Protein AF-A0A967KKP3-F1 (afdb_monomer)

Mean predicted aligned error: 10.69 Å

pLDDT: mean 86.2, std 10.42, range [55.84, 96.88]

Sequence (82 aa):
MTKKQSILLSIAVALMFSLLFFIIFGEHGFIDLNSLKAEQNRLTEENEQLTQKNLTLSVEIDRLKHDPHYIESVARQELGMV

Se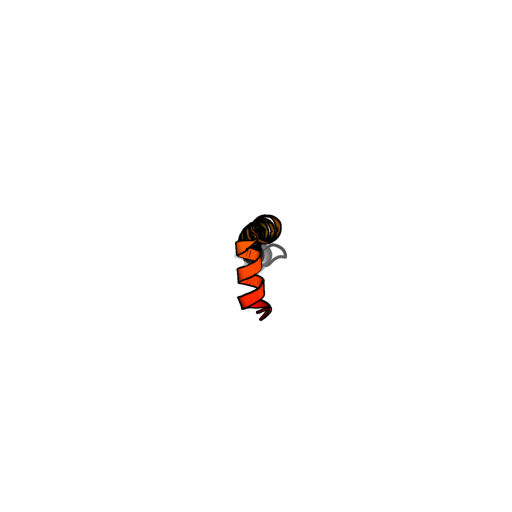condary structure (DSSP, 8-state):
--HHHHHHHHHHHHHHHHHHHHHHHSTT-HHHHHHHHHHHHHHHHHHHHHHHHHHHHHHHHHHHHH-HHHHHHHHHHTS---

Structure (mmCIF, N/CA/C/O backbone):
data_AF-A0A967KKP3-F1
#
_entry.id   AF-A0A967KKP3-F1
#
loop_
_atom_site.group_PDB
_atom_site.id
_atom_site.type_symbol
_atom_site.label_atom_id
_atom_site.label_alt_id
_atom_site.label_comp_id
_atom_site.label_asym_id
_atom_site.label_entity_id
_atom_site.label_seq_id
_atom_site.pdbx_PDB_ins_code
_atom_site.Cartn_x
_atom_site.Cartn_y
_atom_site.Cartn_z
_atom_site.occupancy
_atom_site.B_iso_or_equiv
_atom_site.auth_seq_id
_atom_site.auth_comp_id
_atom_site.auth_asym_id
_atom_site.auth_atom_id
_atom_site.pdbx_PDB_model_num
ATOM 1 N N . MET A 1 1 ? 31.536 4.082 -49.142 1.00 57.16 1 MET A N 1
ATOM 2 C CA . MET A 1 1 ? 31.633 2.999 -48.137 1.00 57.16 1 MET A CA 1
ATOM 3 C C . MET A 1 1 ? 31.462 1.665 -48.834 1.00 57.16 1 MET A C 1
ATOM 5 O O . MET A 1 1 ? 30.613 1.560 -49.713 1.00 57.16 1 MET A O 1
ATOM 9 N N . THR A 1 2 ? 32.277 0.664 -48.510 1.00 76.81 2 THR A N 1
ATOM 10 C CA . THR A 1 2 ? 32.113 -0.669 -49.113 1.00 76.81 2 THR A CA 1
ATOM 11 C C . THR A 1 2 ? 30.844 -1.320 -48.551 1.00 76.81 2 THR A C 1
ATOM 13 O O . THR A 1 2 ? 30.520 -1.123 -47.380 1.00 76.81 2 THR A O 1
ATOM 16 N N . LYS A 1 3 ? 30.094 -2.089 -49.357 1.00 78.69 3 LYS A N 1
ATOM 17 C CA . LYS A 1 3 ? 28.819 -2.714 -48.927 1.00 78.69 3 LYS A CA 1
ATOM 18 C C . LYS A 1 3 ? 28.947 -3.490 -47.603 1.00 78.69 3 LYS A C 1
ATOM 20 O O . LYS A 1 3 ? 28.026 -3.488 -46.796 1.00 78.69 3 LYS A O 1
ATOM 25 N N . LYS A 1 4 ? 30.123 -4.077 -47.346 1.00 78.94 4 LYS A N 1
ATOM 26 C CA . LYS A 1 4 ? 30.464 -4.777 -46.097 1.00 78.94 4 LYS A CA 1
ATOM 27 C C . LYS A 1 4 ? 30.476 -3.855 -44.869 1.00 78.94 4 LYS A C 1
ATOM 29 O O . LYS A 1 4 ? 29.961 -4.239 -43.828 1.00 78.94 4 LYS A O 1
ATOM 34 N N . GLN A 1 5 ? 31.010 -2.638 -44.995 1.00 84.81 5 GLN A N 1
ATOM 35 C CA . GLN A 1 5 ? 31.029 -1.653 -43.905 1.00 84.81 5 GLN A CA 1
ATOM 36 C C . GLN A 1 5 ? 29.618 -1.188 -43.540 1.00 84.81 5 GLN A C 1
ATOM 38 O O . GLN A 1 5 ? 29.318 -1.063 -42.361 1.00 84.81 5 GLN A O 1
ATOM 43 N N . SER A 1 6 ? 28.740 -0.996 -44.530 1.00 80.56 6 SER A N 1
ATOM 44 C CA . SER A 1 6 ? 27.344 -0.616 -44.275 1.00 80.56 6 SER A CA 1
ATOM 45 C C . SER A 1 6 ? 26.583 -1.703 -43.512 1.00 80.56 6 SER A C 1
ATOM 47 O O . SER A 1 6 ? 25.843 -1.380 -42.593 1.00 80.56 6 SER A O 1
ATOM 49 N N . ILE A 1 7 ? 26.789 -2.981 -43.857 1.00 90.44 7 ILE A N 1
ATOM 50 C CA . ILE A 1 7 ? 26.146 -4.118 -43.176 1.00 90.44 7 ILE A CA 1
ATOM 51 C C . ILE A 1 7 ? 26.613 -4.218 -41.720 1.00 90.44 7 ILE A C 1
ATOM 53 O O . ILE A 1 7 ? 25.789 -4.364 -40.821 1.00 90.44 7 ILE A O 1
ATOM 57 N N . LEU A 1 8 ? 27.921 -4.091 -41.474 1.00 90.94 8 LEU A N 1
ATOM 58 C CA . LEU A 1 8 ? 28.470 -4.107 -40.114 1.00 90.94 8 LEU A CA 1
ATOM 59 C C . LEU A 1 8 ? 27.911 -2.964 -39.260 1.00 90.94 8 LEU A C 1
ATOM 61 O O .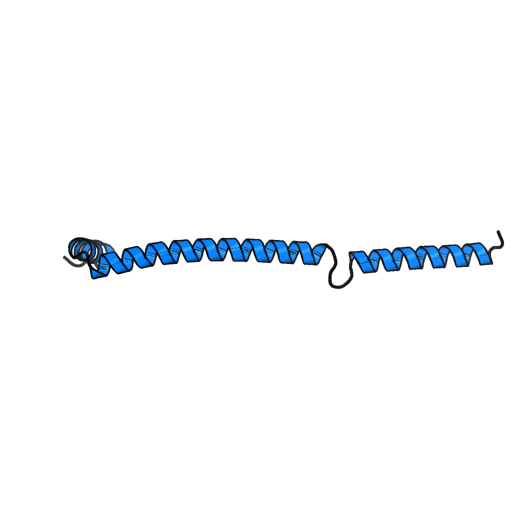 LEU A 1 8 ? 27.573 -3.172 -38.098 1.00 90.94 8 LEU A O 1
ATOM 65 N N . LEU A 1 9 ? 27.765 -1.776 -39.848 1.00 92.19 9 LEU A N 1
ATOM 66 C CA . LEU A 1 9 ? 27.225 -0.608 -39.157 1.00 92.19 9 LEU A CA 1
ATOM 67 C C . LEU A 1 9 ? 25.735 -0.792 -38.832 1.00 92.19 9 LEU A C 1
ATOM 69 O O . LEU A 1 9 ? 25.317 -0.501 -37.716 1.00 92.19 9 LEU A O 1
ATOM 73 N N . SER A 1 10 ? 24.949 -1.365 -39.749 1.00 91.81 10 SER A N 1
ATOM 74 C CA . SER A 1 10 ? 23.547 -1.714 -39.488 1.00 91.81 10 SER A CA 1
ATOM 75 C C . SER A 1 10 ? 23.391 -2.749 -38.370 1.00 91.81 10 SER A C 1
ATOM 77 O O . SER A 1 10 ? 22.510 -2.596 -37.528 1.00 91.81 10 SER A O 1
ATOM 79 N N . ILE A 1 11 ? 24.256 -3.768 -38.317 1.00 94.31 11 ILE A N 1
ATOM 80 C CA . ILE A 1 11 ? 24.244 -4.771 -37.239 1.00 94.31 11 ILE A CA 1
ATOM 81 C C . ILE A 1 11 ? 24.603 -4.127 -35.897 1.00 94.31 11 ILE A 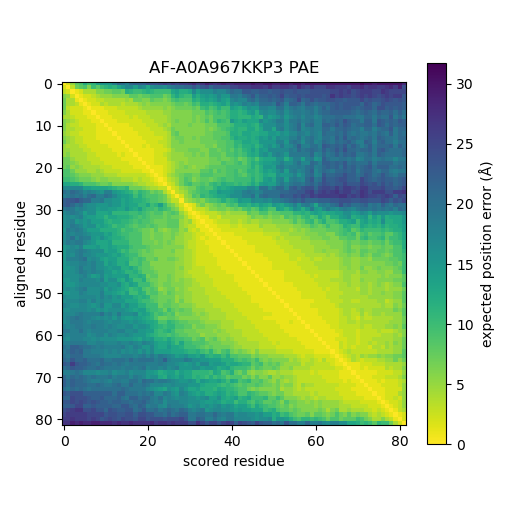C 1
ATOM 83 O O . ILE A 1 11 ? 23.928 -4.377 -34.903 1.00 94.31 11 ILE A O 1
ATOM 87 N N . ALA A 1 12 ? 25.623 -3.265 -35.864 1.00 93.81 12 ALA A N 1
ATOM 88 C CA . ALA A 1 12 ? 26.012 -2.552 -34.648 1.00 93.81 12 ALA A CA 1
ATOM 89 C C . ALA A 1 12 ? 24.875 -1.663 -34.118 1.00 93.81 12 ALA A C 1
ATOM 91 O O . ALA A 1 12 ? 24.596 -1.659 -32.921 1.00 93.81 12 ALA A O 1
ATOM 92 N N . VAL A 1 13 ? 24.173 -0.963 -35.012 1.00 95.06 13 VAL A N 1
ATOM 93 C CA . VAL A 1 13 ? 23.009 -0.143 -34.653 1.00 95.06 13 VAL A CA 1
ATOM 94 C C . VAL A 1 13 ? 21.861 -1.012 -34.134 1.00 95.06 13 VAL A C 1
ATOM 96 O O . VAL A 1 13 ? 21.287 -0.696 -33.096 1.00 95.06 13 VAL A O 1
ATOM 99 N N . ALA A 1 14 ? 21.556 -2.133 -34.792 1.00 94.62 14 ALA A N 1
ATOM 100 C CA . ALA A 1 14 ? 20.516 -3.058 -34.340 1.00 94.62 14 ALA A CA 1
ATOM 101 C C . ALA A 1 14 ? 20.826 -3.656 -32.956 1.00 94.62 14 ALA A C 1
ATOM 103 O O . ALA A 1 14 ? 19.945 -3.709 -32.099 1.00 94.62 14 ALA A O 1
ATOM 104 N N . LEU A 1 15 ? 22.081 -4.044 -32.707 1.00 94.38 15 LEU A N 1
ATOM 105 C CA . LEU A 1 15 ? 22.532 -4.524 -31.397 1.00 94.38 15 LEU A CA 1
ATOM 106 C C . LEU A 1 15 ? 22.407 -3.441 -30.321 1.00 94.38 15 LEU A C 1
ATOM 108 O O . LEU A 1 15 ? 21.934 -3.724 -29.223 1.00 94.38 15 LEU A O 1
ATOM 112 N N . MET A 1 16 ? 22.768 -2.197 -30.642 1.00 93.44 16 MET A N 1
ATOM 113 C CA . MET A 1 16 ? 22.617 -1.067 -29.725 1.00 93.44 16 MET A CA 1
ATOM 114 C C . MET A 1 16 ? 21.147 -0.837 -29.352 1.00 93.44 16 MET A C 1
ATOM 116 O O . MET A 1 16 ? 20.830 -0.704 -28.173 1.00 93.44 16 MET A O 1
ATOM 120 N N . PHE A 1 17 ? 20.235 -0.861 -30.328 1.00 92.56 17 PHE A N 1
ATOM 121 C CA . PHE A 1 17 ? 18.799 -0.748 -30.057 1.00 92.56 17 PHE A CA 1
ATOM 122 C C . PHE A 1 17 ? 18.257 -1.931 -29.254 1.00 92.56 17 PHE A C 1
ATOM 124 O O . PHE A 1 17 ? 17.459 -1.723 -28.345 1.00 92.56 17 PHE A O 1
ATOM 131 N N . SER A 1 18 ? 18.713 -3.154 -29.532 1.00 89.31 18 SER A N 1
ATOM 132 C CA . SER A 1 18 ? 18.327 -4.338 -28.759 1.00 89.31 18 SER A CA 1
ATOM 133 C C . SER A 1 18 ? 18.762 -4.234 -27.297 1.00 89.31 18 SER A C 1
ATOM 135 O O . SER A 1 18 ? 17.996 -4.602 -26.412 1.00 89.31 18 SER A O 1
ATOM 137 N N . LEU A 1 19 ? 19.966 -3.719 -27.030 1.00 86.81 19 LEU A N 1
ATOM 138 C CA . LEU A 1 19 ? 20.463 -3.489 -25.670 1.00 86.81 19 LEU A CA 1
ATOM 139 C C . LEU A 1 19 ? 19.653 -2.409 -24.949 1.00 86.81 19 LEU A C 1
ATOM 141 O O 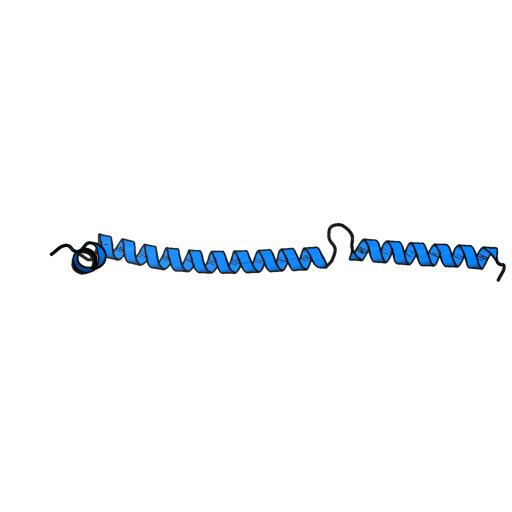. LEU A 1 19 ? 19.259 -2.608 -23.806 1.00 86.81 19 LEU A O 1
ATOM 145 N N . LEU A 1 20 ? 19.350 -1.295 -25.621 1.00 84.88 20 LEU A N 1
ATOM 146 C CA . LEU A 1 20 ? 18.500 -0.240 -25.060 1.00 84.88 20 LEU A CA 1
ATOM 147 C C . LEU A 1 20 ? 17.092 -0.756 -24.750 1.00 84.88 20 LEU A C 1
ATOM 149 O O . LEU A 1 20 ? 16.552 -0.469 -23.685 1.00 84.88 20 LEU A O 1
ATOM 153 N N . PHE A 1 21 ? 16.522 -1.563 -25.644 1.00 84.06 21 PHE A N 1
ATOM 154 C CA . PHE A 1 21 ? 15.236 -2.208 -25.417 1.00 84.06 21 PHE A CA 1
ATOM 155 C C . PHE A 1 21 ? 15.298 -3.145 -24.208 1.00 84.06 21 PHE A C 1
ATOM 157 O O . PHE A 1 21 ? 14.429 -3.084 -23.349 1.00 84.06 21 PHE A O 1
ATOM 164 N N . PHE A 1 22 ? 16.357 -3.947 -24.078 1.00 82.25 22 PHE A N 1
ATOM 165 C CA . PHE A 1 22 ? 16.541 -4.835 -22.930 1.00 82.25 22 PHE A CA 1
ATOM 166 C C . PHE A 1 22 ? 16.755 -4.079 -21.611 1.00 82.25 22 PHE A C 1
ATOM 168 O O . PHE A 1 22 ? 16.333 -4.552 -20.569 1.00 82.25 22 PHE A O 1
ATOM 175 N N . ILE A 1 23 ? 17.356 -2.888 -21.622 1.00 75.81 23 ILE A N 1
ATOM 176 C CA . ILE A 1 23 ? 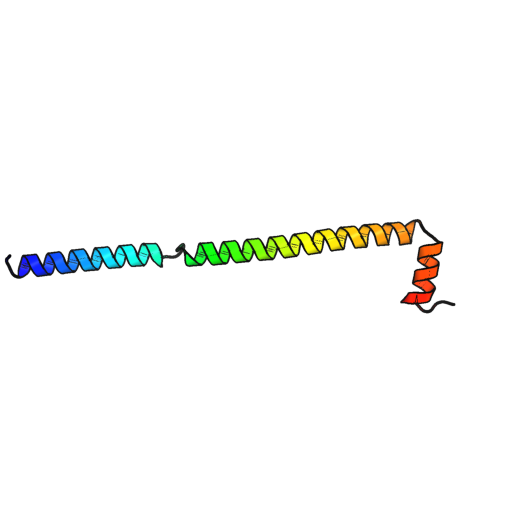17.472 -2.050 -20.414 1.00 75.81 23 ILE A CA 1
ATOM 177 C C . ILE A 1 23 ? 16.106 -1.478 -20.005 1.00 75.81 23 ILE A C 1
ATOM 179 O O . ILE A 1 23 ? 15.816 -1.358 -18.818 1.00 75.81 23 ILE A O 1
ATOM 183 N N . ILE A 1 24 ? 15.256 -1.135 -20.975 1.00 70.69 24 ILE A N 1
ATOM 184 C CA . ILE A 1 24 ? 13.915 -0.591 -20.716 1.00 70.69 24 ILE A CA 1
ATOM 185 C C . ILE A 1 24 ? 12.929 -1.698 -20.296 1.00 70.69 24 ILE A C 1
ATOM 187 O O . ILE A 1 24 ? 12.094 -1.462 -19.424 1.00 70.69 24 ILE A O 1
ATOM 191 N N . PHE A 1 25 ? 13.029 -2.886 -20.907 1.00 70.62 25 PHE A N 1
ATOM 192 C CA . PHE A 1 25 ? 12.093 -4.011 -20.751 1.00 70.62 25 PHE A CA 1
ATOM 193 C C . PHE A 1 25 ? 12.627 -5.207 -19.943 1.00 70.62 25 PHE A C 1
ATOM 195 O O . PHE A 1 25 ? 11.873 -6.144 -19.698 1.00 70.62 25 PHE A O 1
ATOM 202 N N . GLY A 1 26 ? 13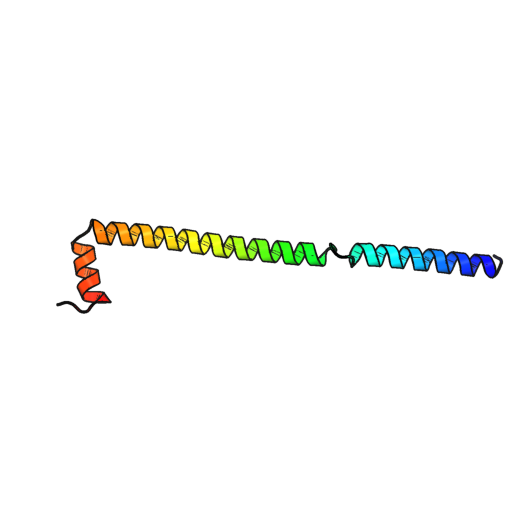.903 -5.228 -19.559 1.00 66.19 26 GLY A N 1
ATOM 203 C CA . GLY A 1 26 ? 14.487 -6.296 -18.742 1.00 66.19 26 GLY A CA 1
ATOM 204 C C . GLY A 1 26 ? 13.913 -6.302 -17.326 1.00 66.19 26 GLY A C 1
ATOM 205 O O . GLY A 1 26 ? 13.370 -5.294 -16.894 1.00 66.19 26 GLY A O 1
ATOM 206 N N . GLU A 1 27 ? 14.047 -7.433 -16.626 1.00 55.84 27 GLU A N 1
ATOM 207 C CA . GLU A 1 27 ? 13.420 -7.852 -15.347 1.00 55.84 27 GLU A CA 1
ATOM 208 C C . GLU A 1 27 ? 13.183 -6.806 -14.232 1.00 55.84 27 GLU A C 1
ATOM 210 O O . GLU A 1 27 ? 12.382 -7.068 -13.344 1.00 55.84 27 GLU A O 1
ATOM 215 N N . HIS A 1 28 ? 13.809 -5.627 -14.277 1.00 56.50 28 HIS A N 1
ATOM 216 C CA . HIS A 1 28 ? 13.607 -4.506 -13.346 1.00 56.50 28 HIS A CA 1
ATOM 217 C C . HIS A 1 28 ? 13.383 -3.159 -14.063 1.00 56.50 28 HIS A C 1
ATOM 219 O O . HIS A 1 28 ? 13.855 -2.108 -13.627 1.00 56.50 28 HIS A O 1
ATOM 225 N N . GLY A 1 29 ? 12.726 -3.182 -15.222 1.00 65.81 29 GLY A N 1
ATOM 226 C CA . GLY A 1 29 ? 12.430 -1.992 -16.013 1.00 65.81 29 GLY A CA 1
ATOM 227 C C . GLY A 1 29 ? 11.451 -1.036 -15.322 1.00 65.81 29 GLY A C 1
ATOM 228 O O . GLY A 1 29 ? 10.808 -1.364 -14.326 1.00 65.81 29 GLY A O 1
ATOM 229 N N . PHE A 1 30 ? 11.281 0.158 -15.897 1.00 62.12 30 PHE A N 1
ATOM 230 C CA . PHE A 1 30 ? 10.427 1.245 -15.378 1.00 62.12 30 PHE A CA 1
ATOM 231 C C . PHE A 1 30 ? 8.998 0.823 -14.984 1.00 62.12 30 PHE A C 1
ATOM 233 O O . PHE A 1 30 ? 8.387 1.448 -14.117 1.00 62.12 30 PHE A O 1
ATOM 240 N N . ILE A 1 31 ? 8.465 -0.215 -15.630 1.00 67.75 31 ILE A N 1
ATOM 241 C CA . ILE A 1 31 ? 7.124 -0.747 -15.368 1.00 67.75 31 ILE A CA 1
ATOM 242 C C . ILE A 1 31 ? 7.050 -1.373 -13.970 1.00 67.75 31 ILE A C 1
ATOM 244 O O . ILE A 1 31 ? 6.092 -1.101 -13.250 1.00 67.75 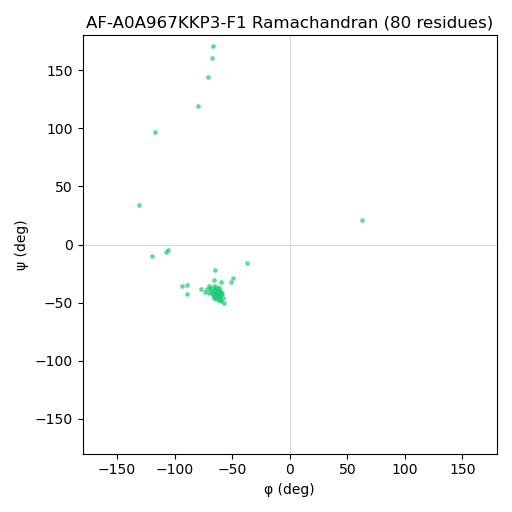31 ILE A O 1
ATOM 248 N N . ASP A 1 32 ? 8.077 -2.127 -13.569 1.00 73.44 32 ASP A N 1
ATOM 249 C CA . ASP A 1 32 ? 8.118 -2.824 -12.279 1.00 73.44 32 ASP A CA 1
ATOM 250 C C . ASP A 1 32 ? 8.226 -1.835 -11.109 1.00 73.44 32 ASP A C 1
ATOM 252 O O . ASP A 1 32 ? 7.536 -1.944 -10.099 1.00 73.44 32 ASP A O 1
ATOM 256 N N . LEU A 1 33 ? 9.007 -0.765 -11.290 1.00 76.25 33 LEU A N 1
ATOM 257 C CA . LEU A 1 33 ? 9.090 0.322 -10.310 1.00 76.25 33 LEU A CA 1
ATOM 258 C C . LEU A 1 33 ? 7.742 1.021 -10.101 1.00 76.25 33 LEU A C 1
ATOM 260 O O . LEU A 1 33 ? 7.414 1.408 -8.978 1.00 76.25 33 LEU A O 1
ATOM 264 N N . ASN A 1 34 ? 6.953 1.191 -11.165 1.00 78.94 34 ASN A N 1
ATOM 265 C CA . ASN A 1 34 ? 5.643 1.820 -11.054 1.00 78.94 34 ASN A CA 1
ATOM 266 C C . ASN A 1 34 ? 4.620 0.895 -10.381 1.00 78.94 34 ASN A C 1
ATOM 268 O O . ASN A 1 34 ? 3.865 1.362 -9.529 1.00 78.94 34 ASN A O 1
ATOM 272 N N . SER A 1 35 ? 4.614 -0.403 -10.707 1.00 82.50 35 SER A N 1
ATOM 273 C CA . SER A 1 35 ? 3.764 -1.375 -10.007 1.00 82.50 35 SER A CA 1
ATOM 274 C C . SER A 1 35 ? 4.153 -1.515 -8.542 1.00 82.50 35 SER A C 1
ATOM 276 O O . SER A 1 35 ? 3.273 -1.498 -7.689 1.00 82.50 35 SER A O 1
ATOM 278 N N . LEU A 1 36 ? 5.448 -1.557 -8.225 1.00 85.81 36 LEU A N 1
ATOM 279 C CA . LEU A 1 36 ? 5.923 -1.663 -6.848 1.00 85.81 36 LEU A CA 1
ATOM 280 C C . LEU A 1 36 ? 5.563 -0.420 -6.026 1.00 85.81 36 LEU A C 1
ATOM 282 O O . LEU A 1 36 ? 5.178 -0.527 -4.864 1.00 85.81 36 LEU A O 1
ATOM 286 N N . LYS A 1 37 ? 5.630 0.769 -6.634 1.00 86.69 37 LYS A N 1
ATOM 287 C CA . LYS A 1 37 ? 5.200 2.013 -5.986 1.00 86.69 37 LYS A CA 1
ATOM 288 C C . LYS A 1 37 ? 3.683 2.077 -5.797 1.00 86.69 37 LYS A C 1
ATOM 290 O O . LYS A 1 37 ? 3.223 2.560 -4.767 1.00 86.69 37 LYS A O 1
ATOM 295 N N . ALA A 1 38 ? 2.906 1.572 -6.754 1.00 88.56 38 ALA A N 1
ATOM 296 C CA . ALA A 1 38 ? 1.458 1.454 -6.608 1.00 88.56 38 ALA A CA 1
ATOM 297 C C . ALA A 1 38 ? 1.073 0.453 -5.503 1.00 88.56 38 ALA A C 1
ATOM 299 O O . ALA A 1 38 ? 0.207 0.755 -4.685 1.00 88.56 38 ALA A O 1
ATOM 300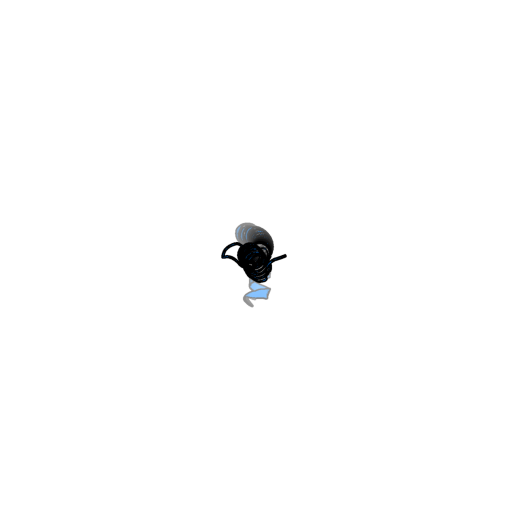 N N . GLU A 1 39 ? 1.754 -0.694 -5.437 1.00 91.12 39 GLU A N 1
ATOM 301 C CA . GLU A 1 39 ? 1.594 -1.699 -4.379 1.00 91.12 39 GLU A CA 1
ATOM 302 C C . GLU A 1 39 ? 1.931 -1.101 -3.006 1.00 91.12 39 GLU A C 1
ATOM 304 O O . GLU A 1 39 ? 1.147 -1.233 -2.069 1.00 91.12 39 GLU A O 1
ATOM 309 N N . GLN A 1 40 ? 3.051 -0.374 -2.899 1.00 93.62 40 GLN A N 1
ATOM 310 C CA . GLN A 1 40 ? 3.434 0.325 -1.671 1.00 93.62 40 GLN A CA 1
ATOM 311 C C . GLN A 1 40 ? 2.340 1.301 -1.230 1.00 93.62 40 GLN A C 1
ATOM 313 O O . GLN A 1 40 ? 1.917 1.245 -0.080 1.00 93.62 40 GLN A O 1
ATOM 318 N N . ASN A 1 41 ? 1.864 2.163 -2.131 1.00 94.38 41 ASN A N 1
ATOM 319 C CA . ASN A 1 41 ? 0.832 3.144 -1.802 1.00 94.38 41 ASN A CA 1
ATOM 320 C C . ASN A 1 41 ? -0.459 2.469 -1.318 1.00 94.38 41 ASN A C 1
ATOM 322 O O . ASN A 1 41 ? -1.033 2.909 -0.325 1.00 94.38 41 ASN A O 1
ATOM 326 N N . ARG A 1 42 ? -0.883 1.379 -1.976 1.00 95.69 42 ARG A N 1
ATOM 327 C CA . ARG A 1 42 ? -2.063 0.601 -1.569 1.00 95.69 42 ARG A CA 1
ATOM 328 C C . ARG A 1 42 ? -1.894 0.041 -0.157 1.00 95.69 42 ARG A C 1
ATOM 330 O O . ARG A 1 42 ? -2.775 0.204 0.678 1.00 95.69 42 ARG A O 1
ATOM 337 N N . LEU A 1 43 ? -0.743 -0.570 0.125 1.00 95.31 43 LEU A N 1
ATOM 338 C CA . LEU A 1 43 ? -0.442 -1.121 1.447 1.00 95.31 43 LEU A CA 1
ATOM 339 C C . LEU A 1 43 ? -0.365 -0.036 2.527 1.00 95.31 43 LEU A C 1
ATOM 341 O O . LEU A 1 43 ? -0.791 -0.271 3.655 1.00 95.31 43 LEU A O 1
ATOM 345 N N . THR A 1 44 ? 0.167 1.145 2.207 1.00 96.12 44 THR A N 1
ATOM 346 C CA . THR A 1 44 ? 0.192 2.281 3.135 1.00 96.12 44 THR A CA 1
ATOM 347 C C . THR A 1 44 ? -1.221 2.747 3.471 1.00 96.12 44 THR A C 1
ATOM 349 O O . THR A 1 44 ? -1.533 2.899 4.649 1.00 96.12 44 THR A O 1
ATOM 352 N N . GLU A 1 45 ? -2.089 2.904 2.472 1.00 96.44 45 GLU A N 1
ATOM 353 C CA . GLU A 1 45 ? -3.481 3.309 2.686 1.00 96.44 45 GLU A CA 1
ATOM 354 C C . GLU A 1 45 ? -4.260 2.264 3.503 1.00 96.44 45 GLU A C 1
ATOM 356 O O . GLU A 1 45 ? -4.945 2.608 4.467 1.00 96.44 45 GLU A O 1
ATOM 361 N N . GLU A 1 46 ? -4.098 0.975 3.191 1.00 96.00 46 GLU A N 1
ATOM 362 C CA . GLU A 1 46 ? -4.688 -0.117 3.976 1.00 96.00 46 GLU A CA 1
ATOM 363 C C . GLU A 1 46 ? -4.201 -0.099 5.434 1.00 96.00 46 GLU A C 1
ATOM 365 O O . GLU A 1 46 ? -4.989 -0.285 6.365 1.00 96.00 46 GLU A O 1
ATOM 370 N N . ASN A 1 47 ? -2.912 0.164 5.661 1.00 96.81 47 ASN A N 1
ATOM 371 C CA . ASN A 1 47 ? -2.342 0.238 7.003 1.00 96.81 47 ASN A CA 1
ATOM 372 C C . ASN A 1 47 ? -2.896 1.432 7.795 1.00 96.81 47 ASN A C 1
ATOM 374 O O . ASN A 1 47 ? -3.270 1.283 8.961 1.00 96.81 47 ASN A O 1
ATOM 378 N N . GLU A 1 48 ? -3.020 2.601 7.166 1.00 96.81 48 GLU A N 1
ATOM 379 C CA . GLU A 1 48 ? -3.633 3.774 7.791 1.00 96.81 48 GLU A CA 1
ATOM 380 C C . GLU A 1 48 ? -5.090 3.500 8.183 1.00 96.81 48 GLU A C 1
ATOM 382 O O . GLU A 1 48 ? -5.482 3.759 9.325 1.00 96.81 48 GLU A O 1
ATOM 387 N N . GLN A 1 49 ? -5.875 2.890 7.291 1.00 96.88 49 GLN A N 1
ATOM 388 C CA . GLN A 1 49 ? -7.260 2.507 7.580 1.00 96.88 49 GLN A CA 1
ATOM 389 C C . GLN A 1 49 ? -7.352 1.507 8.741 1.00 96.88 49 GLN A C 1
ATOM 391 O O . GLN A 1 49 ? -8.173 1.674 9.649 1.00 96.88 49 GLN A O 1
ATOM 396 N N . LEU A 1 50 ? -6.492 0.486 8.761 1.00 96.44 50 LEU A N 1
ATOM 397 C CA . LEU A 1 50 ? -6.438 -0.492 9.850 1.00 96.44 50 LEU A CA 1
ATOM 398 C C . LEU A 1 50 ? -5.995 0.135 11.173 1.00 96.44 50 LEU A C 1
ATOM 400 O O . LEU A 1 50 ? -6.498 -0.248 12.231 1.00 96.44 50 LEU A O 1
ATOM 404 N N . THR A 1 51 ? -5.085 1.103 11.131 1.00 96.50 51 THR A N 1
ATOM 405 C CA . THR A 1 51 ? -4.627 1.836 12.314 1.00 96.50 51 THR A CA 1
ATOM 406 C C . THR A 1 51 ? -5.762 2.669 12.904 1.00 96.50 51 THR A C 1
ATOM 408 O O . THR A 1 51 ? -6.012 2.594 14.108 1.00 96.50 51 THR A O 1
ATOM 411 N N . GLN A 1 52 ? -6.512 3.391 12.066 1.00 96.31 52 GLN A N 1
ATOM 412 C CA . GLN A 1 52 ? -7.693 4.141 12.503 1.00 96.31 52 GLN A CA 1
ATOM 413 C C . GLN A 1 52 ? -8.760 3.212 13.089 1.00 96.31 52 GLN A C 1
ATOM 415 O O . GLN A 1 52 ? -9.267 3.464 14.180 1.00 96.31 52 GLN A O 1
ATOM 420 N N . LYS A 1 53 ? -9.038 2.084 12.425 1.00 96.06 53 LYS A N 1
ATOM 421 C CA . LYS A 1 53 ? -9.991 1.087 12.928 1.00 96.06 53 LYS A CA 1
ATOM 422 C C . LYS A 1 53 ? -9.561 0.515 14.279 1.00 96.06 53 LYS A C 1
ATOM 424 O O . LYS A 1 53 ? -10.393 0.387 15.172 1.00 96.06 53 LYS A O 1
ATOM 429 N N . ASN A 1 54 ? -8.277 0.204 14.452 1.00 96.81 54 ASN A N 1
ATOM 430 C CA . ASN A 1 54 ? -7.746 -0.251 15.737 1.00 96.81 54 ASN A CA 1
ATOM 431 C C . ASN A 1 54 ? -7.911 0.806 16.830 1.00 96.81 54 ASN A C 1
ATOM 433 O O . ASN A 1 54 ? -8.295 0.462 17.944 1.00 96.81 54 ASN A O 1
ATOM 437 N N . LEU A 1 55 ? -7.657 2.081 16.525 1.00 95.94 55 LEU A N 1
ATOM 438 C CA . LEU A 1 55 ? -7.848 3.164 17.487 1.00 95.94 55 LEU A CA 1
ATOM 439 C C . LEU A 1 55 ? -9.316 3.272 17.919 1.00 95.94 55 LEU A C 1
ATOM 441 O O . LEU A 1 55 ? -9.594 3.311 19.116 1.00 95.94 55 LEU A O 1
ATOM 445 N N . THR A 1 56 ? -10.250 3.263 16.964 1.00 95.12 56 THR A N 1
ATOM 446 C CA . THR A 1 56 ? -11.691 3.304 17.252 1.00 95.12 56 THR A CA 1
ATOM 447 C C . THR A 1 56 ? -12.129 2.117 18.104 1.00 95.12 56 THR A C 1
ATOM 449 O O . THR A 1 56 ? -12.766 2.316 19.135 1.00 95.12 56 THR A O 1
ATOM 452 N N . LEU A 1 57 ? -11.731 0.899 17.725 1.00 94.12 57 LEU A N 1
ATOM 453 C CA . LEU A 1 57 ? -12.057 -0.312 18.481 1.00 94.12 57 LEU A CA 1
ATOM 454 C C . LEU A 1 57 ? -11.451 -0.287 19.886 1.00 94.12 57 LEU A C 1
ATOM 456 O O . LEU A 1 57 ? -12.087 -0.725 20.835 1.00 94.12 57 LEU A O 1
ATOM 460 N N . SER A 1 58 ? -10.238 0.242 20.043 1.00 93.38 58 SER A N 1
ATOM 461 C CA . SER A 1 58 ? -9.599 0.373 21.354 1.00 93.38 58 SER A CA 1
ATOM 462 C C . SER A 1 58 ? -10.395 1.300 22.278 1.00 93.38 58 SER A C 1
ATOM 464 O O . SER A 1 58 ? -10.648 0.954 23.431 1.00 93.38 58 SER A O 1
ATOM 466 N N . VAL A 1 59 ? -10.860 2.440 21.757 1.00 93.44 59 VAL A N 1
ATOM 467 C CA . VAL A 1 59 ? -11.729 3.370 22.497 1.00 93.44 59 VAL A CA 1
ATOM 468 C C . VAL A 1 59 ? -13.070 2.719 22.841 1.00 93.44 59 VAL A C 1
ATOM 470 O O . VAL A 1 59 ? -13.568 2.884 23.952 1.00 93.44 59 VAL A O 1
ATOM 473 N N . GLU A 1 60 ? -13.657 1.965 21.916 1.00 92.25 60 GLU A N 1
ATOM 474 C CA . GLU A 1 60 ? -14.907 1.239 22.151 1.00 92.25 60 GLU A CA 1
ATOM 475 C C . GLU A 1 60 ? -14.750 0.164 23.234 1.00 92.25 60 GLU A C 1
ATOM 477 O O . GLU A 1 60 ? -15.558 0.097 24.158 1.00 92.25 60 GLU A O 1
ATOM 482 N N . ILE A 1 61 ? -13.670 -0.622 23.184 1.00 92.81 61 ILE A N 1
ATOM 483 C CA . ILE A 1 61 ? -13.330 -1.611 24.213 1.00 92.81 61 ILE A CA 1
ATOM 484 C C . ILE A 1 61 ? -13.158 -0.936 25.575 1.00 92.81 61 ILE A C 1
ATOM 486 O O . ILE A 1 61 ? -13.620 -1.475 26.580 1.00 92.81 61 ILE A O 1
ATOM 490 N N . ASP A 1 62 ? -12.489 0.216 25.630 1.00 93.06 62 ASP A N 1
ATOM 491 C CA . ASP A 1 62 ? -12.309 0.961 26.875 1.00 93.06 62 ASP A CA 1
ATOM 492 C C . ASP A 1 62 ? -13.654 1.409 27.462 1.00 93.06 62 ASP A C 1
ATOM 494 O O . ASP A 1 62 ? -13.938 1.164 28.636 1.00 93.06 62 ASP A O 1
ATOM 498 N N . ARG A 1 63 ? -14.539 1.954 26.622 1.00 92.25 63 ARG A N 1
ATOM 499 C CA . ARG A 1 63 ? -15.896 2.341 27.027 1.00 92.25 63 ARG A CA 1
ATOM 500 C C . ARG A 1 63 ? -16.727 1.149 27.489 1.00 92.25 63 ARG A C 1
ATOM 502 O O . ARG A 1 63 ? -17.368 1.225 28.528 1.00 92.25 63 ARG A O 1
ATOM 509 N N . LEU A 1 64 ? -16.673 0.023 26.781 1.00 89.62 64 LEU A N 1
ATOM 510 C CA . LEU A 1 64 ? -17.363 -1.207 27.185 1.00 89.62 64 LEU A CA 1
ATOM 511 C C . LEU A 1 64 ? -16.832 -1.794 28.499 1.00 89.62 64 LEU A C 1
ATOM 513 O O . LEU A 1 64 ? -17.540 -2.561 29.145 1.00 89.62 64 LEU A O 1
ATOM 517 N N . LYS A 1 65 ? -15.599 -1.473 28.904 1.00 89.62 65 LYS A N 1
ATOM 518 C CA . LYS A 1 65 ? -15.024 -1.935 30.175 1.00 89.62 65 LYS A CA 1
ATOM 519 C C . LYS A 1 65 ? -15.304 -0.995 31.339 1.00 89.62 65 LYS A C 1
ATOM 521 O O . LYS A 1 65 ? -15.443 -1.468 32.465 1.00 89.62 65 LYS A O 1
ATOM 526 N N . HIS A 1 66 ? -15.345 0.310 31.085 1.00 90.44 66 HIS A N 1
ATOM 527 C CA . HIS A 1 66 ? -15.304 1.320 32.142 1.00 90.44 66 HIS A CA 1
ATOM 528 C C . HIS A 1 66 ? -16.539 2.231 32.204 1.00 90.44 66 HIS A C 1
ATOM 530 O O . HIS A 1 66 ? -16.684 2.954 33.187 1.00 90.44 66 HIS A O 1
ATOM 536 N N . ASP A 1 67 ? -17.442 2.190 31.217 1.00 91.06 67 ASP A N 1
ATOM 537 C CA . ASP A 1 67 ? -18.656 3.016 31.166 1.00 91.06 67 ASP A CA 1
ATOM 538 C C . ASP A 1 67 ? -19.935 2.148 31.205 1.00 91.06 67 ASP A C 1
ATOM 540 O O . ASP A 1 67 ? -20.405 1.659 30.173 1.00 91.06 67 ASP A O 1
ATOM 544 N N . PRO A 1 68 ? -20.549 1.971 32.392 1.00 87.19 68 PRO A N 1
ATOM 545 C CA . PRO A 1 68 ? -21.780 1.198 32.553 1.00 87.19 68 PRO A CA 1
ATOM 546 C C . PRO A 1 68 ? -22.966 1.732 31.742 1.00 87.19 68 PRO A C 1
ATOM 548 O O . PRO A 1 68 ? -23.805 0.948 31.304 1.00 87.19 68 PRO A O 1
ATOM 551 N N . HIS A 1 69 ? -23.044 3.049 31.529 1.00 87.44 69 HIS A N 1
ATOM 552 C CA . HIS A 1 69 ? -24.119 3.670 30.753 1.00 87.44 69 HIS A CA 1
ATOM 553 C C . HIS A 1 69 ? -23.961 3.355 29.263 1.00 87.44 69 HIS A C 1
ATOM 555 O O . HIS A 1 69 ? -24.940 3.074 28.568 1.00 87.44 69 HIS A O 1
ATOM 561 N N . TYR A 1 70 ? -22.717 3.337 28.779 1.00 87.56 70 TYR A N 1
ATOM 562 C CA . TYR A 1 70 ? -22.410 2.894 27.426 1.00 87.56 70 TYR A CA 1
ATOM 563 C C . TYR A 1 70 ? -22.764 1.415 27.223 1.00 87.56 70 TYR A C 1
ATOM 565 O O . TYR A 1 70 ? -23.444 1.092 26.251 1.00 87.56 70 TYR A O 1
ATOM 573 N N . ILE A 1 71 ? -22.416 0.534 28.170 1.00 88.12 71 ILE A N 1
ATOM 574 C CA . ILE A 1 71 ? -22.791 -0.892 28.125 1.00 88.12 71 ILE A CA 1
ATOM 575 C C . ILE A 1 71 ? -24.314 -1.062 28.055 1.00 88.12 71 ILE A C 1
ATOM 577 O O . ILE A 1 71 ? -24.809 -1.828 27.234 1.00 88.12 71 ILE A O 1
ATOM 581 N N . GLU A 1 72 ? -25.065 -0.340 28.889 1.00 87.69 72 GLU A N 1
ATOM 582 C CA . GLU A 1 72 ? -26.531 -0.378 28.903 1.00 87.69 72 GLU A CA 1
ATOM 583 C C . GLU A 1 72 ? -27.127 0.083 27.563 1.00 87.69 72 GLU A C 1
ATOM 585 O O . GLU A 1 72 ? -28.066 -0.530 27.049 1.00 87.69 72 GLU A O 1
ATOM 590 N N . SER A 1 73 ? -26.557 1.134 26.965 1.00 87.94 73 SER A N 1
ATOM 591 C CA . SER A 1 73 ? -26.982 1.624 25.651 1.00 87.94 73 SER A CA 1
ATOM 592 C C . SER A 1 73 ? -26.729 0.594 24.546 1.00 87.94 73 SER A C 1
ATOM 594 O O . SER A 1 73 ? -27.634 0.306 23.764 1.00 87.94 73 SER A O 1
ATOM 596 N N . VAL A 1 74 ? -25.553 -0.041 24.547 1.00 87.81 74 VAL A N 1
ATOM 597 C CA . VAL A 1 74 ? -25.183 -1.099 23.599 1.00 87.81 74 VAL A CA 1
ATOM 598 C C . VAL A 1 74 ? -26.078 -2.325 23.797 1.00 87.81 74 VAL A C 1
ATOM 600 O O . VAL A 1 74 ? -26.606 -2.866 22.831 1.00 87.81 74 VAL A O 1
ATOM 603 N N . ALA A 1 75 ? -26.346 -2.729 25.040 1.00 86.81 75 ALA A N 1
ATOM 604 C CA . ALA A 1 75 ? -27.223 -3.858 25.346 1.00 86.81 75 ALA A CA 1
ATOM 605 C C . ALA A 1 75 ? -28.662 -3.644 24.842 1.00 86.81 75 ALA A C 1
ATOM 607 O O . ALA A 1 75 ? -29.265 -4.571 24.297 1.00 86.81 75 ALA A O 1
ATOM 608 N N . ARG A 1 76 ? -29.204 -2.426 24.959 1.00 89.31 76 ARG A N 1
ATOM 609 C CA . ARG A 1 76 ? -30.524 -2.088 24.400 1.00 89.31 76 ARG A CA 1
ATOM 610 C C . ARG A 1 76 ? -30.526 -2.041 22.877 1.00 89.31 76 ARG A C 1
ATOM 612 O O . ARG A 1 76 ? -31.486 -2.492 22.260 1.00 89.31 76 ARG A O 1
ATOM 619 N N . GLN A 1 77 ? -29.488 -1.462 22.281 1.00 86.56 77 GLN A N 1
ATOM 620 C CA . GLN A 1 77 ? -29.488 -1.084 20.869 1.00 86.56 77 GLN A CA 1
ATOM 621 C C . GLN A 1 77 ? -28.996 -2.206 19.944 1.00 86.56 77 GLN A C 1
ATOM 623 O O . GLN A 1 77 ? -29.609 -2.448 18.909 1.00 86.56 77 GLN A O 1
ATOM 628 N N . GLU A 1 78 ? -27.935 -2.912 20.334 1.00 84.69 78 GLU A N 1
ATOM 629 C CA . GLU A 1 78 ? -27.316 -3.996 19.556 1.00 84.69 78 GLU A CA 1
ATOM 630 C C . GLU A 1 78 ? -27.870 -5.373 19.950 1.00 84.69 78 GLU A C 1
ATOM 632 O O . GLU A 1 78 ? -28.026 -6.250 19.104 1.00 84.69 78 GLU A O 1
ATOM 637 N N . LEU A 1 79 ? -28.181 -5.577 21.237 1.00 84.00 79 LEU A N 1
ATOM 638 C CA . LEU A 1 79 ? -28.583 -6.888 21.772 1.00 84.00 79 LEU A CA 1
ATOM 639 C C . LEU A 1 79 ? -30.083 -6.995 22.085 1.00 84.00 79 LEU A C 1
ATOM 641 O O . LEU A 1 79 ? -30.549 -8.073 22.452 1.00 84.00 79 LEU A O 1
ATOM 645 N N . GLY A 1 80 ? -30.845 -5.905 21.938 1.00 82.38 80 GLY A N 1
ATOM 646 C CA . GLY A 1 80 ? -32.295 -5.885 22.155 1.00 82.38 80 GLY A CA 1
ATOM 647 C C . GLY A 1 80 ? -32.722 -6.206 23.591 1.00 82.38 80 GLY A C 1
ATOM 648 O O . GLY A 1 80 ? -33.856 -6.630 23.807 1.00 82.38 80 GLY A O 1
ATOM 649 N N . MET A 1 81 ? -31.823 -6.045 24.566 1.00 70.31 81 MET A N 1
ATOM 650 C CA . MET A 1 81 ? -32.121 -6.306 25.972 1.00 70.31 81 MET A CA 1
ATOM 651 C C . MET A 1 81 ? -32.887 -5.126 26.579 1.00 70.31 81 MET A C 1
ATOM 653 O O . MET A 1 81 ? -32.369 -4.010 26.623 1.00 70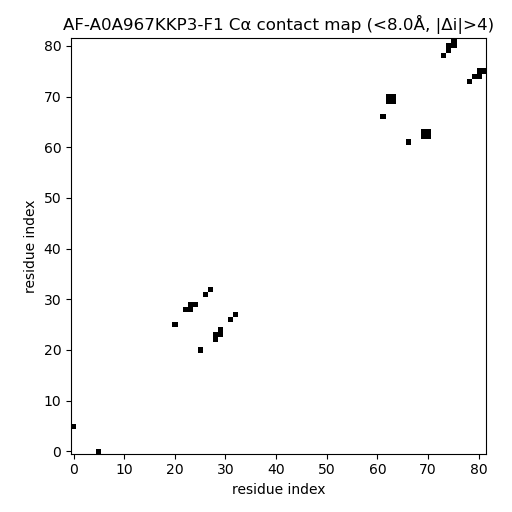.31 81 MET A O 1
ATOM 657 N N . VAL A 1 82 ? -34.107 -5.384 27.061 1.00 65.06 82 VAL A N 1
ATOM 658 C CA . VAL A 1 82 ? -34.972 -4.458 27.818 1.00 65.06 82 VAL A CA 1
ATOM 659 C C . VAL A 1 82 ? -35.595 -5.155 29.016 1.00 65.06 82 VAL A C 1
ATOM 661 O O . VAL A 1 82 ? -35.986 -6.335 28.873 1.00 65.06 82 VAL A O 1
#

Solvent-accessible surface area (backbone atoms only — not comparable to full-atom values): 4614 Å² total; per-residue (Å²): 131,57,75,68,56,55,53,54,50,52,52,52,52,51,52,51,50,51,51,53,49,44,63,54,68,33,103,79,14,70,65,53,59,51,51,53,49,51,53,50,51,50,53,50,52,52,50,54,53,52,50,52,50,50,51,54,50,51,53,49,53,49,39,63,74,74,33,71,68,56,40,53,50,46,35,40,72,79,66,67,53,127

Foldseek 3Di:
DPPVVVVVVVVVVVVVVVVVVCQQPPPCHPVVVVVVVVVVVVVVVVVVVVVVVVVVVVVVVVCCVPPPVSVVVCCCPVVVDD

Radius of gyration: 31.81 Å; Cα contacts (8 Å, |Δi|>4): 18; chains: 1; bounding box: 67×12×82 Å